Protein AF-A0A532DZL1-F1 (afdb_monomer)

Solvent-accessible surface area (backbone atoms only — not comparable to full-atom values): 5649 Å² total; per-residue (Å²): 104,46,81,81,62,45,38,61,55,53,51,50,50,50,28,68,74,64,72,44,54,74,78,34,61,35,95,86,72,80,48,71,42,70,84,73,78,89,80,83,54,68,93,43,51,28,63,52,73,57,94,59,34,30,32,53,64,60,45,75,70,53,50,53,49,44,55,52,32,34,74,75,69,72,53,53,90,77,53,74,44,59,77,64,84,77,84,86,75,131

Sequence (90 aa):
MCALVGSDTVIGWIKTKLGIAPGETTADGLFTLTAVECLAACGTAPMMQINDDYYERLTEEKVDKILADLRTAGTSTLKSGPYMWPESTR

Secondary structure (DSSP, 8-state):
-GGGTTHHHHHHHHHHHH---TT-B-TTSS-B----S--S-TTS-S-EEETTEEE-S--HHHHHHHHHHHHHHS--TT--EESS------

Structure (mmCIF, N/CA/C/O backbone):
data_AF-A0A532DZL1-F1
#
_entry.id   AF-A0A532DZL1-F1
#
loop_
_atom_site.group_PDB
_atom_site.id
_atom_site.type_symbol
_atom_site.label_atom_id
_atom_site.label_alt_id
_atom_site.label_comp_id
_atom_site.label_asym_id
_atom_site.label_entity_id
_atom_site.label_seq_id
_atom_site.pdbx_PDB_ins_code
_atom_site.Cartn_x
_atom_site.Cartn_y
_atom_site.Cartn_z
_atom_site.occupancy
_atom_site.B_iso_or_equiv
_atom_site.auth_seq_id
_atom_site.auth_comp_id
_atom_site.auth_asym_id
_atom_site.auth_atom_id
_atom_site.pdbx_PDB_model_num
ATOM 1 N N . MET A 1 1 ? 8.919 -10.886 -11.358 1.00 53.38 1 MET A N 1
ATOM 2 C CA . MET A 1 1 ? 9.691 -9.646 -11.117 1.00 53.38 1 MET A CA 1
ATOM 3 C C . MET A 1 1 ? 9.518 -9.149 -9.684 1.00 53.38 1 MET A C 1
ATOM 5 O O . MET A 1 1 ? 10.533 -9.022 -9.032 1.00 53.38 1 MET A O 1
ATOM 9 N N . CYS A 1 2 ? 8.304 -8.964 -9.140 1.00 52.69 2 CYS A N 1
ATOM 10 C CA . CYS A 1 2 ? 8.090 -8.471 -7.760 1.00 52.69 2 CYS A CA 1
ATOM 11 C C . CYS A 1 2 ? 8.853 -9.242 -6.654 1.00 52.69 2 CYS A C 1
ATOM 13 O O . CYS A 1 2 ? 9.436 -8.602 -5.782 1.00 52.69 2 CYS A O 1
ATOM 15 N N . ALA A 1 3 ? 8.9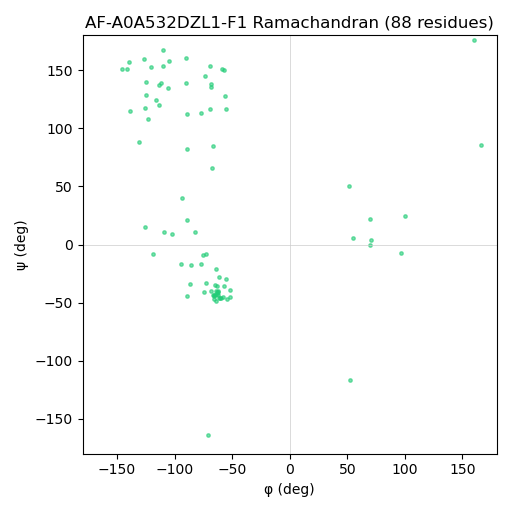56 -10.576 -6.729 1.00 51.72 3 ALA A N 1
ATOM 16 C CA . ALA A 1 3 ? 9.783 -11.3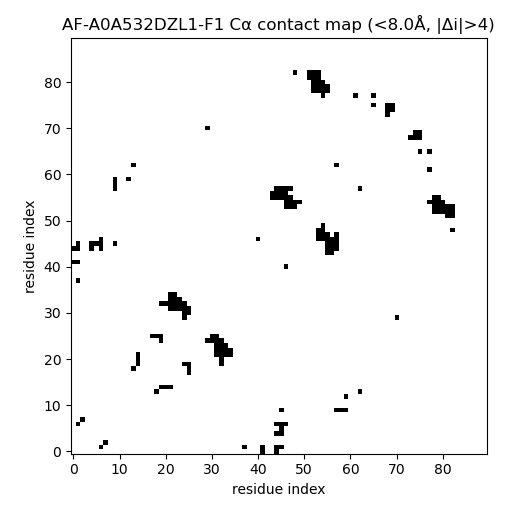76 -5.806 1.00 51.72 3 ALA A CA 1
ATOM 17 C C . ALA A 1 3 ? 11.293 -11.036 -5.859 1.00 51.72 3 ALA A C 1
ATOM 19 O O . ALA A 1 3 ? 11.996 -11.160 -4.868 1.00 51.72 3 ALA A O 1
ATOM 20 N N . LEU A 1 4 ? 11.797 -10.549 -7.001 1.00 46.12 4 LEU A N 1
ATOM 21 C CA . LEU A 1 4 ? 13.194 -10.120 -7.173 1.00 46.12 4 LEU A CA 1
ATOM 22 C C . LEU A 1 4 ? 13.439 -8.662 -6.747 1.00 46.12 4 LEU A C 1
ATOM 24 O O . LEU A 1 4 ? 14.589 -8.294 -6.539 1.00 46.12 4 LEU A O 1
ATOM 28 N N . VAL A 1 5 ? 12.392 -7.830 -6.628 1.00 53.16 5 VAL A N 1
ATOM 29 C CA . VAL A 1 5 ? 12.511 -6.379 -6.342 1.00 53.16 5 VAL A CA 1
ATOM 30 C C . VAL A 1 5 ? 12.048 -5.979 -4.934 1.00 53.16 5 VAL A C 1
ATOM 32 O O . VAL A 1 5 ? 11.916 -4.793 -4.651 1.00 53.16 5 VAL A O 1
ATOM 35 N N . GLY A 1 6 ? 11.808 -6.945 -4.039 1.00 60.12 6 GLY A N 1
ATOM 36 C CA . GLY A 1 6 ? 11.480 -6.661 -2.633 1.00 60.12 6 GLY A CA 1
ATOM 37 C C . GLY A 1 6 ? 9.994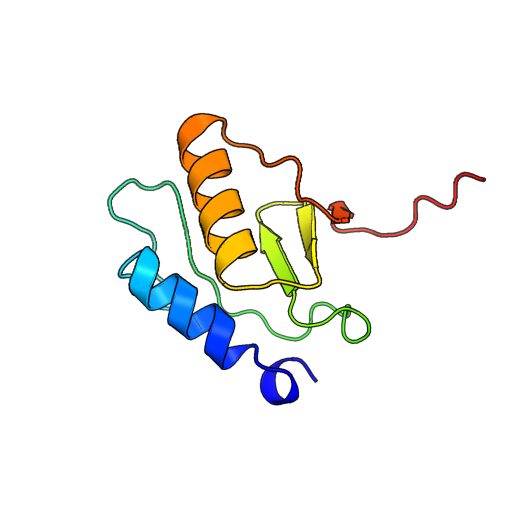 -6.742 -2.272 1.00 60.12 6 GLY A C 1
ATOM 38 O O . GLY A 1 6 ? 9.572 -6.141 -1.285 1.00 60.12 6 GLY A O 1
ATOM 39 N N . SER A 1 7 ? 9.191 -7.504 -3.024 1.00 64.12 7 SER A N 1
ATOM 40 C CA . SER A 1 7 ? 7.815 -7.832 -2.614 1.00 64.12 7 SER A CA 1
ATOM 41 C C . SER A 1 7 ? 7.772 -8.531 -1.255 1.00 64.12 7 SER A C 1
ATOM 43 O O . SER A 1 7 ? 6.873 -8.257 -0.466 1.00 64.12 7 SER A O 1
ATOM 45 N N . ASP A 1 8 ? 8.753 -9.382 -0.947 1.00 69.00 8 ASP A N 1
ATOM 46 C CA . ASP A 1 8 ? 8.850 -10.046 0.357 1.00 69.00 8 ASP A CA 1
ATOM 47 C C . ASP A 1 8 ? 9.092 -9.056 1.501 1.00 69.00 8 ASP A C 1
ATOM 49 O O . ASP A 1 8 ? 8.535 -9.225 2.584 1.00 69.00 8 ASP A O 1
ATOM 53 N N . THR A 1 9 ? 9.851 -7.982 1.256 1.00 75.19 9 THR A N 1
ATOM 54 C CA . THR A 1 9 ? 10.083 -6.916 2.239 1.00 75.19 9 THR A CA 1
ATOM 55 C C . THR A 1 9 ? 8.791 -6.166 2.540 1.00 75.19 9 THR A C 1
ATOM 57 O O . THR A 1 9 ? 8.445 -5.987 3.704 1.00 75.19 9 THR A O 1
ATOM 60 N N . VAL A 1 10 ? 8.029 -5.785 1.508 1.00 76.94 10 VAL A N 1
ATOM 61 C CA . VAL A 1 10 ? 6.741 -5.094 1.684 1.00 76.94 10 VAL A CA 1
ATOM 62 C C . VAL A 1 10 ? 5.715 -6.004 2.363 1.00 76.94 10 VAL A C 1
ATOM 64 O O . VAL A 1 10 ? 5.053 -5.579 3.307 1.00 76.94 10 VAL A O 1
ATOM 67 N N . ILE A 1 11 ? 5.618 -7.274 1.955 1.00 77.94 11 ILE A N 1
ATOM 68 C C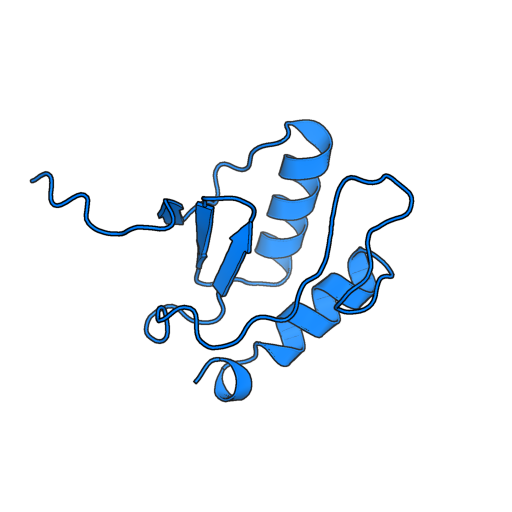A . ILE A 1 11 ? 4.733 -8.255 2.601 1.00 77.94 11 ILE A CA 1
ATOM 69 C C . ILE A 1 11 ? 5.147 -8.469 4.063 1.00 77.94 11 ILE A C 1
ATOM 71 O O . ILE A 1 11 ? 4.287 -8.492 4.940 1.00 77.94 11 ILE A O 1
ATOM 75 N N . GLY A 1 12 ? 6.445 -8.597 4.352 1.00 81.06 12 GLY A N 1
ATOM 76 C CA . GLY A 1 12 ? 6.974 -8.725 5.712 1.00 81.06 12 GLY A CA 1
ATOM 77 C C . GLY A 1 12 ? 6.695 -7.494 6.578 1.00 81.06 12 GLY A C 1
ATOM 78 O O . GLY A 1 12 ? 6.307 -7.628 7.741 1.00 81.06 12 GLY A O 1
ATOM 79 N N . TRP A 1 13 ? 6.813 -6.299 5.998 1.00 83.94 13 TRP A N 1
ATOM 80 C CA . TRP A 1 13 ? 6.482 -5.046 6.668 1.00 83.94 13 TRP A CA 1
ATOM 81 C C . TRP A 1 13 ? 4.994 -4.977 7.015 1.00 83.94 13 TRP A C 1
ATOM 83 O O . TRP A 1 13 ? 4.640 -4.747 8.170 1.00 83.94 13 TRP A O 1
ATOM 93 N N . ILE A 1 14 ? 4.114 -5.276 6.053 1.00 82.94 14 ILE A N 1
ATOM 94 C CA . ILE A 1 14 ? 2.659 -5.283 6.261 1.00 82.94 14 ILE A CA 1
ATOM 95 C C . ILE A 1 14 ? 2.257 -6.350 7.288 1.00 82.94 14 ILE A C 1
ATOM 97 O O . ILE A 1 14 ? 1.472 -6.051 8.188 1.00 82.94 14 ILE A O 1
ATOM 101 N N . LYS A 1 15 ? 2.842 -7.555 7.224 1.00 84.31 15 LYS A N 1
ATOM 102 C CA . LYS A 1 15 ? 2.668 -8.607 8.243 1.00 84.31 15 LYS A CA 1
ATOM 103 C C . LYS A 1 15 ? 3.017 -8.098 9.640 1.00 84.31 15 LYS A C 1
ATOM 105 O O . LYS A 1 15 ? 2.251 -8.306 10.571 1.00 84.31 15 LYS A O 1
ATOM 110 N N . THR A 1 16 ? 4.147 -7.407 9.784 1.00 85.44 16 THR A N 1
ATOM 111 C CA . THR A 1 16 ? 4.609 -6.878 11.077 1.00 85.44 16 THR A CA 1
ATOM 112 C C . THR A 1 16 ? 3.707 -5.751 11.583 1.00 85.44 16 THR A C 1
ATOM 114 O O . THR A 1 16 ? 3.406 -5.686 12.770 1.00 85.44 16 THR A O 1
ATOM 117 N N . LYS A 1 17 ? 3.245 -4.871 10.687 1.00 85.25 17 LYS A N 1
ATOM 118 C CA . LYS A 1 17 ? 2.407 -3.711 11.029 1.00 85.25 17 LYS A CA 1
ATOM 119 C C . LYS A 1 17 ? 0.970 -4.082 11.373 1.00 85.25 17 LYS A C 1
ATOM 121 O O . LYS A 1 17 ? 0.396 -3.500 12.288 1.00 85.25 17 LYS A O 1
ATOM 126 N N . LEU A 1 18 ? 0.383 -5.010 10.624 1.00 83.69 18 LEU A N 1
ATOM 127 C CA . LEU A 1 18 ? -1.003 -5.438 10.813 1.00 83.69 18 LEU A CA 1
ATOM 128 C C . LEU A 1 18 ? -1.127 -6.674 11.710 1.00 83.69 18 LEU A C 1
ATOM 130 O O . LEU A 1 18 ? -2.217 -6.940 12.205 1.00 83.69 18 LEU A O 1
ATOM 134 N N . GLY A 1 19 ? -0.037 -7.411 11.935 1.00 85.31 19 GLY A N 1
ATOM 135 C CA . GLY A 1 19 ? -0.028 -8.625 12.752 1.00 85.31 19 GLY A CA 1
ATOM 136 C C . GLY A 1 19 ? -0.773 -9.806 12.122 1.00 85.31 19 GLY A C 1
ATOM 137 O O . GLY A 1 19 ? -1.202 -10.690 12.853 1.00 85.31 19 GLY A O 1
ATOM 138 N N . ILE A 1 20 ? -0.954 -9.813 10.796 1.00 86.75 20 ILE A N 1
ATOM 139 C CA . ILE A 1 20 ? -1.728 -10.830 10.060 1.00 86.75 20 ILE A CA 1
ATOM 140 C C . ILE A 1 20 ? -0.875 -11.551 9.019 1.00 86.75 20 ILE A C 1
ATOM 142 O O . ILE A 1 20 ? 0.069 -10.972 8.476 1.00 86.75 20 ILE A O 1
ATOM 146 N N . ALA A 1 21 ? -1.226 -12.796 8.694 1.00 81.94 21 ALA A N 1
ATOM 147 C CA . ALA A 1 21 ? -0.648 -13.522 7.570 1.00 81.94 21 ALA A CA 1
ATOM 148 C C . ALA A 1 21 ? -1.444 -13.310 6.258 1.00 81.94 21 ALA A C 1
ATOM 150 O O . ALA A 1 21 ? -2.605 -12.904 6.275 1.00 81.94 21 ALA A O 1
ATOM 151 N N . PRO A 1 22 ? -0.837 -13.578 5.086 1.00 81.88 22 PRO A N 1
ATOM 152 C CA . PRO A 1 22 ? -1.545 -13.653 3.819 1.00 81.88 22 PRO A CA 1
ATOM 153 C C . PRO A 1 22 ? -2.669 -14.686 3.892 1.00 81.88 22 PRO A C 1
ATOM 155 O O . PRO A 1 22 ? -2.432 -15.831 4.265 1.00 81.88 22 PRO A O 1
ATOM 158 N N . GLY A 1 23 ? -3.874 -14.273 3.517 1.00 82.88 23 GLY A N 1
ATOM 159 C CA . GLY A 1 23 ? -5.116 -15.023 3.667 1.00 82.88 23 GLY A CA 1
ATOM 160 C C . GLY A 1 23 ? -5.917 -14.650 4.916 1.00 82.88 23 GLY A C 1
ATOM 161 O O . GLY A 1 23 ? -7.048 -15.107 5.048 1.00 82.88 23 GLY A O 1
ATOM 162 N N . GLU A 1 24 ? -5.379 -13.817 5.811 1.00 85.25 24 GLU A N 1
ATOM 163 C CA . GLU A 1 24 ? -6.067 -13.394 7.030 1.00 85.25 24 GLU A CA 1
ATOM 164 C C . GLU A 1 24 ? -6.600 -11.961 6.942 1.00 85.25 24 GLU A C 1
ATOM 166 O O . GLU A 1 24 ? -6.142 -11.117 6.163 1.00 85.25 24 GLU A O 1
ATOM 171 N N . THR A 1 25 ? -7.598 -11.693 7.780 1.00 87.31 25 THR A N 1
ATOM 172 C CA . THR A 1 25 ? -8.205 -10.375 7.974 1.00 87.31 25 THR A CA 1
ATOM 173 C C . THR A 1 25 ? -7.865 -9.883 9.375 1.00 87.31 25 THR A C 1
ATOM 175 O O . THR A 1 25 ? -7.891 -10.658 10.330 1.00 87.31 25 THR A O 1
ATOM 178 N N . THR A 1 26 ? -7.543 -8.600 9.522 1.00 87.38 26 THR A N 1
ATOM 179 C CA . THR A 1 26 ? -7.321 -7.984 10.840 1.00 87.38 26 THR A CA 1
ATOM 180 C C . THR A 1 26 ? -8.557 -8.114 11.726 1.00 87.38 26 THR A C 1
ATOM 182 O O . THR A 1 26 ? -9.673 -8.062 11.213 1.00 87.38 26 THR A O 1
ATOM 185 N N . ALA A 1 27 ? -8.373 -8.163 13.048 1.00 81.38 27 ALA A N 1
ATOM 186 C CA . ALA A 1 27 ? -9.473 -8.229 14.018 1.00 81.38 27 ALA A CA 1
ATOM 187 C C . ALA A 1 27 ? -10.498 -7.086 13.872 1.00 81.38 27 ALA A C 1
ATOM 189 O O . ALA A 1 27 ? -11.682 -7.287 14.125 1.00 81.38 27 ALA A O 1
ATOM 190 N N . ASP A 1 28 ? -10.055 -5.917 13.397 1.00 81.50 28 ASP A N 1
ATOM 191 C CA . ASP A 1 28 ? -10.912 -4.753 13.136 1.00 81.50 28 ASP A CA 1
ATOM 192 C C . ASP A 1 28 ? -11.805 -4.917 11.887 1.00 81.50 28 ASP A C 1
ATOM 194 O O . ASP A 1 28 ? -12.636 -4.059 11.602 1.00 81.50 28 ASP A O 1
ATOM 198 N N . GLY A 1 29 ? -11.610 -5.976 11.092 1.00 83.06 29 GLY A N 1
ATOM 199 C CA . GLY A 1 29 ? -12.328 -6.217 9.834 1.00 83.06 29 GLY A CA 1
ATOM 200 C C . GLY A 1 29 ? -11.964 -5.267 8.6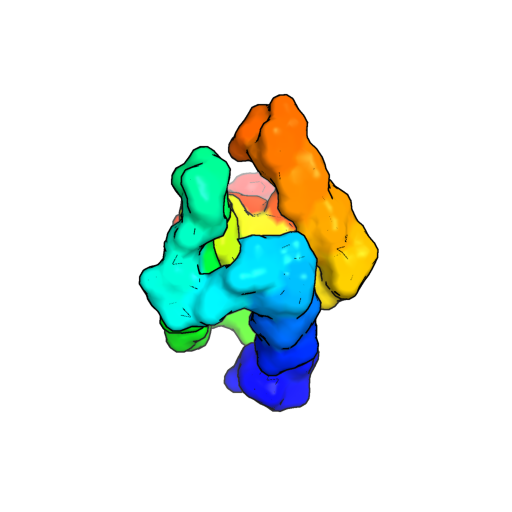84 1.00 83.06 29 GLY A C 1
ATOM 201 O O . GLY A 1 29 ? -12.569 -5.347 7.621 1.00 83.06 29 GLY A O 1
ATOM 202 N N . LEU A 1 30 ? -10.987 -4.375 8.880 1.00 82.56 30 LEU A N 1
ATOM 203 C CA . LEU A 1 30 ? -10.650 -3.312 7.924 1.00 82.56 30 LEU A CA 1
ATOM 204 C C . LEU A 1 30 ? -9.660 -3.740 6.834 1.00 82.56 30 LEU A C 1
ATOM 206 O O . LEU A 1 30 ? -9.750 -3.253 5.710 1.00 82.56 30 LEU A O 1
ATOM 210 N N . PHE A 1 31 ? -8.707 -4.625 7.145 1.00 86.25 31 PHE A N 1
ATOM 211 C CA . PHE A 1 31 ? -7.653 -5.018 6.207 1.00 86.25 31 PHE A CA 1
ATOM 212 C C . PHE A 1 31 ? -7.621 -6.526 6.012 1.00 86.25 31 PHE A C 1
ATOM 214 O O . PHE A 1 31 ? -7.518 -7.280 6.978 1.00 86.25 31 PHE A O 1
ATOM 221 N N . THR A 1 32 ? -7.635 -6.953 4.750 1.00 86.00 32 THR A N 1
ATOM 222 C CA . THR A 1 32 ? -7.386 -8.342 4.350 1.00 86.00 32 THR A CA 1
ATOM 223 C C . THR A 1 32 ? -6.090 -8.390 3.561 1.00 86.00 32 THR A C 1
ATOM 225 O O . THR A 1 32 ? -5.975 -7.742 2.520 1.00 86.00 32 THR A O 1
ATOM 228 N N . LEU A 1 33 ? -5.102 -9.145 4.041 1.00 85.25 33 LEU A N 1
ATOM 229 C CA . LEU A 1 33 ? -3.846 -9.314 3.317 1.00 85.25 33 LEU A CA 1
ATOM 230 C C . LEU A 1 33 ? -3.988 -10.506 2.380 1.00 85.25 33 LEU A C 1
ATOM 232 O O . LEU A 1 33 ? -4.055 -11.633 2.846 1.00 85.25 33 LEU A O 1
ATOM 236 N N . THR A 1 34 ? -3.990 -10.288 1.068 1.00 81.81 34 THR A N 1
ATOM 237 C CA . THR A 1 34 ? -3.987 -11.385 0.088 1.00 81.81 34 THR A CA 1
ATOM 238 C C . THR A 1 34 ? -2.705 -11.330 -0.725 1.00 81.81 34 THR A C 1
ATOM 240 O O . THR A 1 34 ? -2.396 -10.307 -1.332 1.00 81.81 34 THR A O 1
ATOM 243 N N . ALA A 1 35 ? -1.951 -12.429 -0.734 1.00 75.62 35 ALA A N 1
ATOM 244 C CA . ALA A 1 35 ? -0.842 -12.584 -1.664 1.00 75.62 35 ALA A CA 1
ATOM 245 C C . ALA A 1 35 ? -1.421 -12.941 -3.036 1.00 75.62 35 ALA A C 1
ATOM 247 O O . ALA A 1 35 ? -2.027 -13.999 -3.199 1.00 75.62 35 ALA A O 1
ATOM 248 N N . VAL A 1 36 ? -1.268 -12.035 -3.996 1.00 73.38 36 VAL A N 1
ATOM 249 C CA . VAL A 1 36 ? -1.679 -12.236 -5.386 1.00 73.38 36 VAL A CA 1
ATOM 250 C C . VAL A 1 36 ? -0.450 -12.372 -6.277 1.00 73.38 36 VAL A C 1
ATOM 252 O O . VAL A 1 36 ? 0.629 -11.869 -5.959 1.00 73.38 36 VAL A O 1
ATOM 255 N N . GLU A 1 37 ? -0.627 -13.076 -7.391 1.00 68.25 37 GLU A N 1
ATOM 256 C CA . GLU A 1 37 ? 0.390 -13.237 -8.429 1.00 68.25 37 GLU A CA 1
ATOM 257 C C . GLU A 1 37 ? 0.602 -11.918 -9.209 1.00 68.25 37 GLU A C 1
ATOM 259 O O . GLU A 1 37 ? 0.244 -10.826 -8.771 1.00 68.25 37 GLU A O 1
ATOM 264 N N . CYS A 1 38 ? 1.235 -11.987 -10.379 1.00 68.25 38 CYS A N 1
ATOM 265 C CA . CYS A 1 38 ? 1.614 -10.815 -11.167 1.00 68.25 38 CYS A CA 1
ATOM 266 C C . CYS A 1 38 ? 0.435 -9.870 -11.492 1.00 68.25 38 CYS A C 1
ATOM 268 O O . CYS A 1 38 ? -0.443 -10.212 -12.279 1.00 68.25 38 CYS A O 1
ATOM 270 N N . LEU A 1 39 ? 0.495 -8.630 -10.990 1.00 65.19 39 LEU A N 1
ATOM 271 C CA . LEU A 1 39 ? -0.436 -7.537 -11.323 1.00 65.19 39 LEU A CA 1
ATOM 272 C C . LEU A 1 39 ? 0.009 -6.709 -12.549 1.00 65.19 39 LEU A C 1
ATOM 274 O O . LEU A 1 39 ? -0.366 -5.552 -12.694 1.00 65.19 39 LEU A O 1
ATOM 278 N N . ALA A 1 40 ? 0.864 -7.270 -13.414 1.00 58.97 40 ALA A N 1
ATOM 279 C CA . ALA A 1 40 ? 1.385 -6.653 -14.646 1.00 58.97 40 ALA A CA 1
ATOM 280 C C . ALA A 1 40 ? 2.082 -5.271 -14.506 1.00 58.97 40 ALA A C 1
ATOM 282 O O . ALA A 1 40 ? 2.540 -4.717 -15.499 1.00 58.97 40 ALA A O 1
ATOM 283 N N . ALA A 1 41 ? 2.287 -4.760 -13.289 1.00 59.00 41 ALA A N 1
ATOM 284 C CA . ALA A 1 41 ? 2.978 -3.500 -12.986 1.00 59.00 41 ALA A CA 1
ATOM 285 C C . ALA A 1 41 ? 4.484 -3.689 -12.694 1.00 59.00 41 ALA A C 1
ATOM 287 O O . ALA A 1 41 ? 5.066 -3.088 -11.791 1.00 59.00 41 ALA A O 1
ATOM 288 N N . CYS A 1 42 ? 5.156 -4.566 -13.448 1.00 61.66 42 CYS A N 1
ATOM 289 C CA . CYS A 1 42 ? 6.556 -4.923 -13.178 1.00 61.66 42 CYS A CA 1
ATOM 290 C C . CYS A 1 42 ? 7.544 -3.746 -13.343 1.00 61.66 42 CYS A C 1
ATOM 292 O O . CYS A 1 42 ? 8.635 -3.806 -12.783 1.00 61.66 42 CYS A O 1
ATOM 294 N N . GLY A 1 43 ? 7.180 -2.695 -14.093 1.00 60.28 43 GLY A N 1
ATOM 295 C CA . GLY A 1 43 ? 8.022 -1.512 -14.325 1.00 60.28 43 GLY A CA 1
ATOM 296 C C . GLY A 1 43 ? 8.078 -0.520 -13.156 1.00 60.28 43 GLY A C 1
ATOM 297 O O . GLY A 1 43 ? 8.980 0.311 -13.104 1.00 60.28 43 GLY A O 1
ATOM 298 N N . THR A 1 44 ? 7.144 -0.618 -12.209 1.00 62.59 44 THR A N 1
ATOM 299 C CA . THR A 1 44 ? 6.963 0.313 -11.078 1.00 62.59 44 THR A CA 1
ATOM 300 C C . THR A 1 44 ? 6.973 -0.407 -9.724 1.00 62.59 44 THR A C 1
ATOM 302 O O . THR A 1 44 ? 6.594 0.164 -8.696 1.00 62.59 44 THR A O 1
ATOM 305 N N . ALA A 1 45 ? 7.441 -1.660 -9.714 1.00 65.06 45 ALA A N 1
ATOM 306 C CA . ALA A 1 45 ? 7.618 -2.459 -8.510 1.00 65.06 45 ALA A CA 1
ATOM 307 C C . ALA A 1 45 ? 8.539 -1.760 -7.480 1.00 65.06 45 ALA A C 1
ATOM 309 O O . ALA A 1 45 ? 9.463 -1.042 -7.877 1.00 65.06 45 ALA A O 1
ATOM 310 N N . PRO A 1 46 ? 8.347 -2.000 -6.168 1.00 70.88 46 PRO A N 1
ATOM 311 C CA . PRO A 1 46 ? 7.268 -2.779 -5.547 1.00 70.88 46 PRO A CA 1
ATOM 312 C C . PRO A 1 46 ? 5.920 -2.033 -5.558 1.00 70.88 46 PRO A C 1
ATOM 314 O O . PRO A 1 46 ? 5.876 -0.809 -5.424 1.00 70.88 46 PRO A O 1
ATOM 317 N N . MET A 1 47 ? 4.822 -2.780 -5.713 1.00 78.12 47 MET A N 1
ATOM 318 C CA . MET A 1 47 ? 3.459 -2.245 -5.810 1.00 78.12 47 MET A CA 1
ATOM 319 C C . MET A 1 47 ? 2.452 -3.106 -5.042 1.00 78.12 47 MET A C 1
ATOM 321 O O . MET A 1 47 ? 2.707 -4.283 -4.787 1.00 78.12 47 MET A O 1
ATOM 325 N N . MET A 1 48 ? 1.327 -2.505 -4.661 1.00 80.94 48 MET A N 1
ATOM 326 C CA . MET A 1 48 ? 0.202 -3.176 -4.019 1.00 80.94 48 MET A CA 1
ATOM 327 C C . MET A 1 48 ? -1.110 -2.601 -4.541 1.00 80.94 48 MET A C 1
ATOM 329 O O . MET A 1 48 ? -1.185 -1.433 -4.927 1.00 80.94 48 MET A O 1
ATOM 333 N N . GLN A 1 49 ? -2.140 -3.433 -4.545 1.00 81.62 49 GLN A N 1
ATOM 334 C CA . GLN A 1 49 ? -3.497 -3.032 -4.869 1.00 81.62 49 GLN A CA 1
ATOM 335 C C . GLN A 1 49 ? -4.314 -2.985 -3.584 1.00 81.62 49 GLN A C 1
ATOM 337 O O . GLN A 1 49 ? -4.249 -3.907 -2.770 1.00 81.62 49 GLN A O 1
ATOM 342 N N . ILE A 1 50 ? -5.085 -1.917 -3.414 1.00 84.88 50 ILE A N 1
ATOM 343 C CA . ILE A 1 50 ? -6.062 -1.799 -2.335 1.00 84.88 50 ILE A CA 1
ATOM 344 C C . ILE A 1 50 ? -7.390 -1.470 -2.994 1.00 84.88 50 ILE A C 1
ATOM 346 O O . ILE A 1 50 ? -7.520 -0.420 -3.622 1.00 84.88 50 ILE A O 1
ATOM 350 N N . ASN A 1 51 ? -8.367 -2.364 -2.847 1.00 82.19 51 ASN A N 1
ATOM 351 C CA . ASN A 1 51 ? -9.634 -2.289 -3.572 1.00 82.19 51 ASN A CA 1
ATOM 352 C C . ASN A 1 51 ? -9.375 -2.141 -5.085 1.00 82.19 51 ASN A C 1
ATOM 354 O O . ASN A 1 51 ? -8.741 -3.008 -5.688 1.00 82.19 51 ASN A O 1
ATOM 358 N N . ASP A 1 52 ? -9.795 -1.022 -5.671 1.00 80.56 52 ASP A N 1
ATOM 359 C CA . ASP A 1 52 ? -9.656 -0.716 -7.094 1.00 80.56 52 ASP A CA 1
ATOM 360 C C . ASP A 1 52 ? -8.516 0.268 -7.394 1.00 80.56 52 ASP A C 1
ATOM 362 O O . ASP A 1 52 ? -8.417 0.745 -8.517 1.00 80.56 52 ASP A O 1
ATOM 366 N N . ASP A 1 53 ?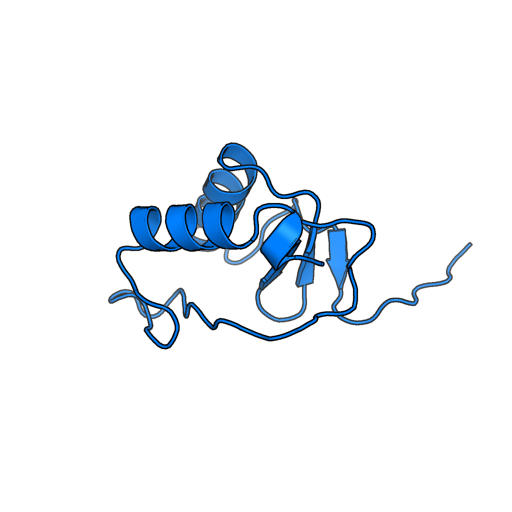 -7.662 0.610 -6.426 1.00 82.19 53 ASP A N 1
ATOM 367 C CA . ASP A 1 53 ? -6.575 1.577 -6.610 1.00 82.19 53 ASP A CA 1
ATOM 368 C C . ASP A 1 53 ? -5.196 0.895 -6.509 1.00 82.19 53 ASP A C 1
ATOM 370 O O . ASP A 1 53 ? -4.927 0.069 -5.626 1.00 82.19 53 ASP A O 1
ATOM 374 N N . TYR A 1 54 ? -4.290 1.276 -7.411 1.00 83.25 54 TYR A N 1
ATOM 375 C CA . TYR A 1 54 ? -2.889 0.872 -7.388 1.00 83.25 54 TYR A CA 1
ATOM 376 C C . TYR A 1 54 ? -2.027 1.849 -6.596 1.00 83.25 54 TYR A C 1
ATOM 378 O O . TYR A 1 54 ? -2.119 3.069 -6.744 1.00 83.25 54 TYR A O 1
ATOM 386 N N . TYR A 1 55 ? -1.109 1.288 -5.814 1.00 83.62 55 TYR A N 1
ATOM 387 C CA . TYR A 1 55 ? -0.075 2.009 -5.086 1.00 83.62 55 TYR A CA 1
ATOM 388 C C . TYR A 1 55 ? 1.280 1.453 -5.504 1.00 83.62 55 TYR A C 1
ATOM 390 O O . TYR A 1 55 ? 1.637 0.324 -5.165 1.00 83.62 55 TYR A O 1
ATOM 398 N N . GLU A 1 56 ? 2.033 2.237 -6.266 1.00 82.25 56 GLU A N 1
ATOM 399 C CA . GLU A 1 56 ? 3.311 1.814 -6.834 1.00 82.25 56 GLU A CA 1
ATOM 400 C C . GLU A 1 56 ? 4.496 2.530 -6.176 1.00 82.25 56 GLU A C 1
ATOM 402 O O . GLU A 1 56 ? 4.341 3.539 -5.476 1.00 82.25 56 GLU A O 1
ATOM 407 N N . ARG A 1 57 ? 5.715 2.030 -6.431 1.00 80.00 57 ARG A N 1
ATOM 408 C CA . ARG A 1 57 ? 6.963 2.559 -5.851 1.00 80.00 57 ARG A CA 1
ATOM 409 C C . ARG A 1 57 ? 6.852 2.675 -4.330 1.00 80.00 57 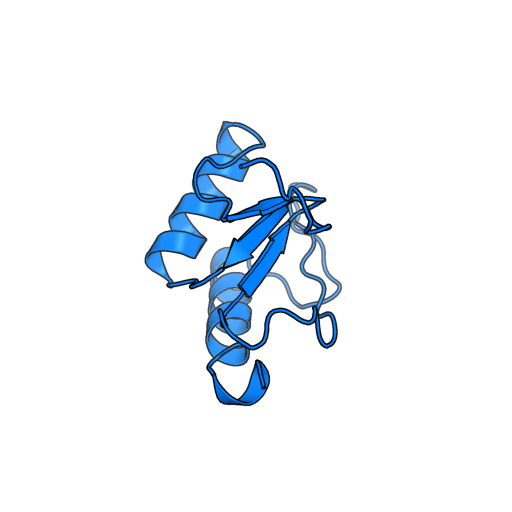ARG A C 1
ATOM 411 O O . ARG A 1 57 ? 7.079 3.749 -3.752 1.00 80.00 57 ARG A O 1
ATOM 418 N N . LEU A 1 58 ? 6.411 1.579 -3.717 1.00 77.88 58 LEU A N 1
ATOM 419 C CA . LEU A 1 58 ? 6.188 1.487 -2.284 1.00 77.88 58 LEU A CA 1
ATOM 420 C C . LEU A 1 58 ? 7.513 1.534 -1.525 1.00 77.88 58 LEU A C 1
ATOM 422 O O . LEU A 1 58 ? 8.495 0.898 -1.896 1.00 77.88 58 LEU A O 1
ATOM 426 N N . THR A 1 59 ? 7.503 2.281 -0.431 1.00 82.75 59 THR A N 1
ATOM 427 C CA . THR A 1 59 ? 8.546 2.300 0.596 1.00 82.75 59 THR A CA 1
ATOM 428 C C . THR A 1 59 ? 7.880 2.038 1.941 1.00 82.75 59 THR A C 1
ATOM 430 O O . THR A 1 59 ? 6.673 2.246 2.070 1.00 82.75 59 THR A O 1
ATOM 433 N N . GLU A 1 60 ? 8.637 1.607 2.948 1.00 83.38 60 GLU A N 1
ATOM 434 C CA . GLU A 1 60 ? 8.111 1.339 4.298 1.00 83.38 60 GLU A CA 1
ATOM 435 C C . GLU A 1 60 ? 7.322 2.538 4.855 1.00 83.38 60 GLU A C 1
ATOM 437 O O . GLU A 1 60 ? 6.187 2.390 5.305 1.00 83.38 60 GLU A O 1
ATOM 442 N N . GLU A 1 61 ? 7.866 3.750 4.704 1.00 85.62 61 GLU A N 1
ATOM 443 C CA . GLU A 1 61 ? 7.218 5.000 5.122 1.00 85.62 61 GLU A CA 1
ATOM 444 C C . GLU A 1 61 ? 5.907 5.278 4.371 1.00 85.62 61 GLU A C 1
ATOM 446 O O . GLU A 1 61 ? 4.919 5.719 4.963 1.00 85.62 61 GLU A O 1
ATOM 451 N N . LYS A 1 62 ? 5.872 5.017 3.056 1.00 84.88 62 LYS A N 1
ATOM 452 C CA . LYS A 1 62 ? 4.645 5.176 2.264 1.00 84.88 62 LYS A CA 1
ATOM 453 C C . LYS A 1 62 ? 3.587 4.173 2.690 1.00 84.88 62 LYS A C 1
ATOM 455 O O . LYS A 1 62 ? 2.431 4.557 2.809 1.00 84.88 62 LYS A O 1
ATOM 460 N N . VAL A 1 63 ? 3.969 2.915 2.904 1.00 85.81 63 VAL A N 1
ATOM 461 C CA . VAL A 1 63 ? 3.046 1.864 3.346 1.00 85.81 63 VAL A CA 1
ATOM 462 C C . VAL A 1 63 ? 2.427 2.249 4.686 1.00 85.81 63 VAL A C 1
ATOM 464 O O . VAL A 1 63 ? 1.207 2.206 4.817 1.00 85.81 63 VAL A O 1
ATOM 467 N N . ASP A 1 64 ? 3.233 2.718 5.640 1.00 87.56 64 ASP A N 1
ATOM 468 C CA . ASP A 1 64 ? 2.740 3.196 6.935 1.00 87.56 64 ASP A CA 1
ATOM 469 C C . ASP A 1 64 ? 1.730 4.338 6.781 1.00 87.56 64 ASP A C 1
ATOM 471 O O . ASP A 1 64 ? 0.660 4.315 7.395 1.00 87.56 64 ASP A O 1
ATOM 475 N N . LYS A 1 65 ? 2.037 5.315 5.921 1.00 88.19 65 LYS A N 1
ATOM 476 C CA . LYS A 1 65 ? 1.134 6.436 5.656 1.00 88.19 65 LYS A CA 1
ATOM 477 C C . LYS A 1 65 ? -0.165 5.991 4.984 1.00 88.19 65 LYS A C 1
ATOM 479 O O . LYS A 1 65 ? -1.231 6.422 5.405 1.00 88.19 65 LYS A O 1
ATOM 484 N N . ILE A 1 66 ? -0.094 5.096 3.999 1.00 88.00 66 ILE A N 1
ATOM 485 C CA . ILE A 1 66 ? -1.276 4.545 3.323 1.00 88.00 66 ILE A CA 1
ATOM 486 C C . ILE A 1 66 ? -2.170 3.818 4.332 1.00 88.00 66 ILE A C 1
ATOM 488 O O . ILE A 1 66 ? -3.374 4.054 4.361 1.00 88.00 66 ILE A O 1
ATOM 492 N N . LEU A 1 67 ? -1.598 2.976 5.197 1.00 86.50 67 LEU A N 1
ATOM 493 C CA . LEU A 1 67 ? -2.358 2.267 6.228 1.00 86.50 67 LEU A CA 1
ATOM 494 C C . LEU A 1 67 ? -3.017 3.233 7.227 1.00 86.50 67 LEU A C 1
ATOM 496 O O . LEU A 1 67 ? -4.172 3.027 7.601 1.00 86.50 67 LEU A O 1
ATOM 500 N N . ALA A 1 68 ? -2.315 4.291 7.643 1.00 88.56 68 ALA A N 1
ATOM 501 C CA . ALA A 1 68 ? -2.856 5.309 8.545 1.00 88.56 68 ALA A CA 1
ATOM 502 C C . ALA A 1 68 ? -3.997 6.121 7.903 1.00 88.56 68 ALA A C 1
ATOM 504 O O . ALA A 1 68 ? -5.043 6.321 8.531 1.00 88.56 68 ALA A O 1
ATOM 505 N N . ASP A 1 69 ? -3.820 6.536 6.646 1.00 88.12 69 ASP A N 1
ATOM 506 C CA . ASP A 1 69 ? -4.834 7.246 5.864 1.00 88.12 69 ASP A CA 1
ATOM 507 C C . ASP A 1 69 ? -6.085 6.375 5.687 1.00 88.12 69 ASP A C 1
ATOM 509 O O . ASP A 1 69 ? -7.198 6.829 5.940 1.00 88.12 69 ASP A O 1
ATOM 513 N N . LEU A 1 70 ? -5.918 5.094 5.336 1.00 86.38 70 LEU A N 1
ATOM 514 C CA . LEU A 1 70 ? -7.034 4.157 5.172 1.00 86.38 70 LEU A CA 1
ATOM 515 C C . LEU A 1 70 ? -7.786 3.910 6.480 1.00 86.38 70 LEU A C 1
ATOM 517 O O . LEU A 1 70 ? -9.012 3.874 6.468 1.00 86.38 70 LEU A O 1
ATOM 521 N N . ARG A 1 71 ? -7.079 3.793 7.612 1.00 84.75 71 ARG A N 1
ATOM 522 C CA . ARG A 1 71 ? -7.719 3.660 8.933 1.00 84.75 71 ARG A CA 1
ATOM 523 C C . ARG A 1 71 ? -8.542 4.886 9.315 1.00 84.75 71 ARG A C 1
ATOM 525 O O . ARG A 1 71 ? -9.566 4.738 9.970 1.00 84.75 71 ARG A O 1
ATOM 532 N N . THR A 1 72 ? -8.085 6.078 8.941 1.00 86.00 72 THR A N 1
ATOM 533 C CA . THR A 1 72 ? -8.707 7.339 9.373 1.00 86.00 72 THR A CA 1
ATOM 534 C C . THR A 1 72 ? -9.808 7.800 8.419 1.00 86.00 72 THR A C 1
ATOM 536 O O . THR A 1 72 ? -10.869 8.231 8.861 1.00 86.00 72 THR A O 1
ATOM 539 N N . ALA A 1 73 ? -9.553 7.729 7.113 1.00 82.06 73 ALA A N 1
ATOM 540 C CA . ALA A 1 73 ? -10.375 8.336 6.069 1.00 82.06 73 ALA A CA 1
ATOM 541 C C . ALA A 1 73 ? -10.966 7.322 5.073 1.00 82.06 73 ALA A C 1
ATOM 543 O O . ALA A 1 73 ? -11.755 7.714 4.215 1.00 82.06 73 ALA A O 1
ATOM 544 N N . GLY A 1 74 ? -10.570 6.044 5.125 1.00 78.38 74 GLY A N 1
ATOM 545 C CA . GLY A 1 74 ? -11.004 5.017 4.167 1.00 78.38 74 GLY A CA 1
ATOM 546 C C . GLY A 1 74 ? -10.443 5.183 2.748 1.00 78.38 74 GLY A C 1
ATOM 547 O O . GLY A 1 74 ? -10.736 4.367 1.880 1.00 78.38 74 GLY A O 1
ATOM 548 N N . THR A 1 75 ? -9.629 6.216 2.497 1.00 76.12 75 THR A N 1
ATOM 549 C CA . THR A 1 75 ? -8.980 6.501 1.206 1.00 76.12 75 THR A CA 1
ATOM 550 C C . THR A 1 75 ? -7.600 7.124 1.448 1.00 76.12 75 THR A C 1
ATOM 552 O O . THR A 1 75 ? -7.403 7.800 2.456 1.00 76.12 75 THR A O 1
ATOM 555 N N . SER A 1 76 ? -6.639 6.918 0.539 1.00 80.31 76 SER A N 1
ATOM 556 C CA . SER A 1 76 ? -5.320 7.576 0.599 1.00 80.31 76 SER A CA 1
ATOM 557 C C . SER A 1 76 ? -5.020 8.324 -0.697 1.00 80.31 76 SER A C 1
ATOM 559 O O . SER A 1 76 ? -5.285 7.830 -1.793 1.00 80.31 76 SER A O 1
ATOM 561 N N . THR A 1 77 ? -4.420 9.509 -0.570 1.00 78.25 77 THR A N 1
ATOM 562 C CA . THR A 1 77 ? -4.005 10.365 -1.695 1.00 78.25 77 THR A CA 1
ATOM 563 C C . 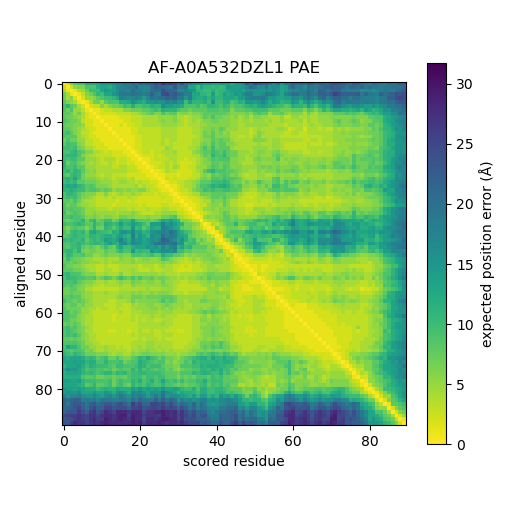THR A 1 77 ? -2.748 9.861 -2.405 1.00 78.25 77 THR A C 1
ATOM 565 O O . THR A 1 77 ? -2.398 10.372 -3.463 1.00 78.25 77 THR A O 1
ATOM 568 N N . LEU A 1 78 ? -2.075 8.846 -1.851 1.00 79.31 78 LEU A N 1
ATOM 569 C CA . LEU A 1 78 ? -0.842 8.264 -2.391 1.00 79.31 78 LEU A CA 1
ATOM 570 C C . LEU A 1 78 ? -1.072 7.233 -3.506 1.00 79.31 78 LEU A C 1
ATOM 572 O O . LEU A 1 78 ? -0.137 6.520 -3.875 1.00 79.31 78 LEU A O 1
ATOM 576 N N . LYS A 1 79 ? -2.297 7.132 -4.027 1.00 80.25 79 LYS A N 1
ATOM 577 C CA . LYS A 1 79 ? -2.613 6.228 -5.130 1.00 80.25 79 LYS A CA 1
ATOM 578 C C . LYS A 1 79 ? -1.953 6.681 -6.431 1.00 80.25 79 LYS A C 1
ATOM 580 O O . LYS A 1 79 ? -1.994 7.858 -6.778 1.00 80.25 79 LYS A O 1
ATOM 585 N N . SER A 1 80 ? -1.366 5.731 -7.151 1.00 76.62 80 SER A N 1
ATOM 586 C CA . SER A 1 80 ? -0.817 5.948 -8.493 1.00 76.62 80 SER A CA 1
ATOM 587 C C . SER A 1 80 ? -1.923 6.099 -9.538 1.00 76.62 80 SER A C 1
ATOM 589 O O . SER A 1 80 ? -1.764 6.843 -10.500 1.00 76.62 80 SER A O 1
ATOM 591 N N . GLY A 1 81 ? -3.045 5.400 -9.351 1.00 70.75 81 GLY A N 1
ATOM 592 C CA . GLY A 1 81 ? -4.186 5.424 -10.263 1.00 70.75 81 GLY A CA 1
ATOM 593 C C . GLY A 1 81 ? -5.100 4.207 -10.089 1.00 70.75 81 GLY A C 1
ATOM 594 O O . GLY A 1 81 ? -4.777 3.318 -9.298 1.00 70.75 81 GLY A O 1
ATOM 595 N N . PRO A 1 82 ? -6.234 4.157 -10.807 1.00 69.81 82 PRO A N 1
ATOM 596 C CA . PRO A 1 82 ? -7.171 3.040 -10.734 1.00 69.81 82 PRO A CA 1
ATOM 597 C C . PRO A 1 82 ? -6.613 1.746 -11.361 1.00 69.81 82 PRO A C 1
ATOM 599 O O . PRO A 1 82 ? -5.789 1.774 -12.280 1.00 69.81 82 PRO A O 1
ATOM 602 N N . TYR A 1 83 ? -7.112 0.603 -10.879 1.00 59.56 83 TYR A N 1
ATOM 603 C CA . TYR A 1 83 ? -6.930 -0.768 -11.372 1.00 59.56 83 TYR A CA 1
ATOM 604 C C . TYR A 1 83 ? -7.616 -0.937 -12.736 1.00 59.56 83 TYR A C 1
ATOM 606 O O . TYR A 1 83 ? -8.639 -1.587 -12.889 1.00 59.56 83 TYR A O 1
ATOM 614 N N . MET A 1 84 ? -7.096 -0.241 -13.735 1.00 50.75 84 MET A N 1
ATOM 615 C CA . MET A 1 84 ? -7.334 -0.384 -15.170 1.00 50.75 84 MET A CA 1
ATOM 616 C C . MET A 1 84 ? -6.756 0.887 -15.773 1.00 50.75 84 MET A C 1
ATOM 618 O O . MET A 1 84 ? -7.442 1.883 -15.980 1.00 50.75 84 MET A O 1
ATOM 622 N N . TRP A 1 85 ? -5.459 0.869 -16.047 1.00 46.28 85 TRP A N 1
ATOM 623 C CA . TRP A 1 85 ? -4.946 1.783 -17.054 1.00 46.28 85 TRP A CA 1
ATOM 624 C C . TRP A 1 85 ? -5.491 1.276 -18.403 1.00 46.28 85 TRP A C 1
ATOM 626 O O . TRP A 1 85 ? -5.204 0.131 -18.761 1.00 46.28 85 TRP A O 1
ATOM 636 N N . PRO A 1 86 ? -6.327 2.060 -19.112 1.00 52.09 86 PRO A N 1
ATOM 637 C CA . PRO A 1 86 ? -5.854 3.327 -19.642 1.00 52.09 86 PRO A CA 1
ATOM 638 C C . PRO A 1 86 ? -6.867 4.471 -19.516 1.00 52.09 86 PRO A C 1
ATOM 640 O O . PRO A 1 86 ? -7.837 4.534 -20.266 1.00 52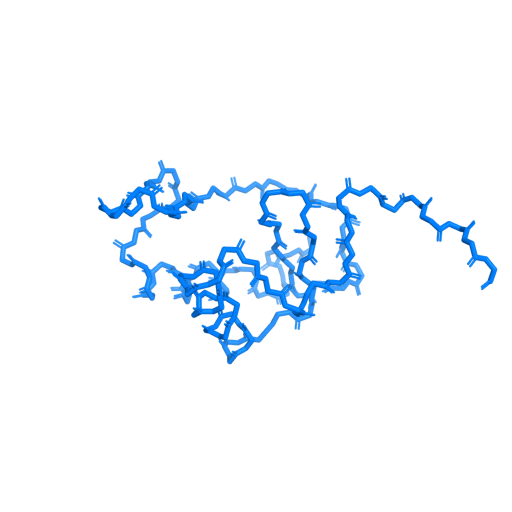.09 86 PRO A O 1
ATOM 643 N N . GLU A 1 87 ? -6.546 5.485 -18.716 1.00 49.38 87 GLU A N 1
ATOM 644 C CA . GLU A 1 87 ? -6.927 6.844 -19.105 1.00 49.38 87 GLU A CA 1
ATOM 645 C C . GLU A 1 87 ? -5.796 7.431 -19.946 1.00 49.38 87 GLU A C 1
ATOM 647 O O . GLU A 1 87 ? -4.924 8.168 -19.496 1.00 49.38 87 GLU A O 1
ATOM 652 N N . SER A 1 88 ? -5.830 7.069 -21.229 1.00 61.16 88 SER A N 1
ATOM 653 C CA . SER A 1 88 ? -5.328 7.940 -22.284 1.00 61.16 88 SER A CA 1
ATOM 654 C C . SER A 1 88 ? -6.247 9.161 -22.347 1.00 61.16 88 SER A C 1
ATOM 656 O O . SER A 1 88 ? -7.160 9.194 -23.169 1.00 61.16 88 SER A O 1
ATOM 658 N N . THR A 1 89 ? -6.007 10.174 -21.517 1.00 51.22 89 THR A N 1
ATOM 659 C CA . THR A 1 89 ? -6.602 11.496 -21.744 1.00 51.22 89 THR A CA 1
ATOM 660 C C . THR A 1 89 ? -5.540 12.587 -21.647 1.00 51.22 89 THR A C 1
ATOM 662 O O . THR A 1 89 ? -5.369 13.212 -20.607 1.00 51.22 89 THR A O 1
ATOM 665 N N . ARG A 1 90 ? -4.942 12.818 -22.827 1.00 43.91 90 ARG A N 1
ATOM 666 C CA . ARG A 1 90 ? -4.159 13.972 -23.310 1.00 43.91 90 ARG A CA 1
ATOM 667 C C . ARG A 1 90 ? -2.747 14.199 -22.786 1.00 43.91 90 ARG A C 1
ATOM 669 O O . ARG A 1 90 ? -2.574 14.549 -21.606 1.00 43.91 90 ARG A O 1
#

pLDDT: mean 75.25, std 12.31, range [43.91, 88.56]

Mean predicted aligned error: 8.28 Å

Foldseek 3Di:
DQVVQCVVVVQVLCCVVQVDHAQDAGPVNQDHHHDDDDLVPPVFPPWDDDDFFIAGVDDSVNSVQQVVCCVPPVGDPRTPGTSDDDPPDD

Radius of gyration: 13.1 Å; Cα contacts (8 Å, |Δi|>4): 97; chains: 1; bounding box: 26×29×37 Å

Nearest PDB structures (foldseek):
  8q0a-assembly1_E  TM=9.481E-01  e=5.699E-06  Bos taurus
  6qc8-assembly1_V2  TM=7.861E-01  e=1.243E-06  Ovis aries
  8e9i-assembly1_E  TM=8.455E-01  e=6.545E-06  Mycolicibacterium smegmatis MC2 155
  8b9z-assembly1_E  TM=8.160E-01  e=7.517E-06  Drosophila melanogaster
  8ueu-assembly1_1E  TM=7.341E-01  e=3.762E-06  Sus scrofa